Protein AF-A0A0F9GE95-F1 (afdb_monomer)

Secondary structure (DSSP, 8-state):
--HHHHHHHHHHHTT--S-----SSSS--S--SSHHHHHHHHHHHS-HHHHHHHTTS-HHHHHHHHIIIIIHHHHHHTTTT-TTSHHHHHHHTTT---HHHHHHHHHHHHHHHHTT----HHHHHHHHHHHHHHH--

Radius of gyration: 16.1 Å; Cα contacts (8 Å, |Δi|>4): 113; chains: 1; bounding box: 36×37×52 Å

Sequence (137 aa):
MNWLKRLYYRYMAGAVKNHCPLWHHGRQLRPPRNLNEAISSIEVMVKPAGKARILQWSEAEFIAKTHHNLGRLIRSQWGLWDENSPLHKWFMLSRIWHADDMSGIILTSYYRHIHDQPLMLKDQFDGYIEYWAKNAL

Nearest PDB structures (foldseek):
  3wfp-assembly11_E  TM=3.096E-01  e=7.830E+00  Aquifex aeolicus VF5
  3wfp-assembly10_C  TM=3.124E-01  e=7.830E+00  Aquifex aeolicus VF5
  3wfo-assembly3_C  TM=3.226E-01  e=8.718E+00  Aquifex aeolicus VF5
  3wfo-assembly2_B  TM=2.931E-01  e=8.262E+00  Aquifex aeolicus VF5

InterPro domains:
  IPR046744 Domain of unknown function DUF6794 [PF20594] (32-113)

pLDDT: mean 83.78, std 22.27, range [33.69, 98.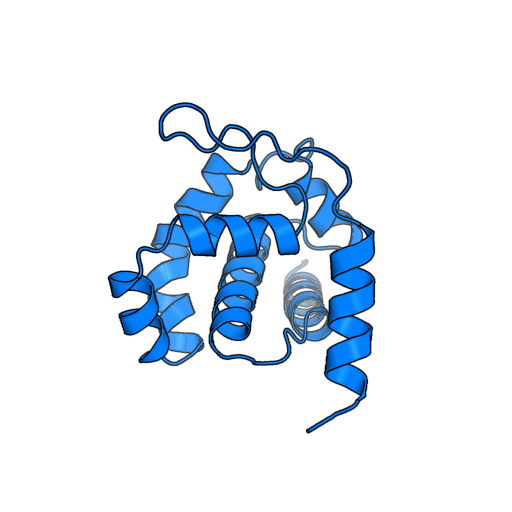56]

Mean predicted aligned error: 9.23 Å

Solvent-accessible surface area (backbone atoms only — not comparable to full-atom values): 8041 Å² total; per-residue (Å²): 136,65,72,66,60,59,53,56,53,50,61,62,63,71,68,75,82,63,88,79,92,72,80,73,88,94,51,85,87,66,60,44,53,38,69,68,49,40,37,56,50,47,59,68,70,44,48,70,73,55,47,61,54,54,75,75,46,53,73,67,54,47,47,72,70,29,44,83,48,58,24,48,50,49,24,65,70,36,30,30,82,34,79,85,28,55,28,26,46,49,36,44,79,66,69,46,80,54,34,68,58,53,26,47,52,48,50,52,40,37,54,25,54,80,68,76,42,80,65,58,60,67,62,58,44,49,54,52,46,53,52,48,62,74,67,62,124

Structure (mmCIF, N/CA/C/O backbone):
data_AF-A0A0F9G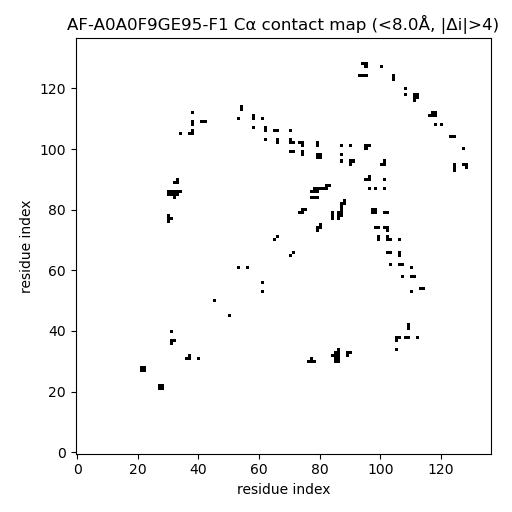E95-F1
#
_entry.id   AF-A0A0F9GE95-F1
#
loop_
_atom_site.group_PDB
_atom_site.id
_atom_site.type_symbol
_atom_site.label_atom_id
_atom_site.label_alt_id
_atom_site.label_comp_id
_atom_site.label_asym_id
_atom_site.label_entity_id
_atom_site.label_seq_id
_atom_site.pdbx_PDB_ins_code
_atom_site.Cartn_x
_atom_site.Cartn_y
_atom_site.Cartn_z
_atom_site.occupancy
_atom_site.B_iso_or_equiv
_atom_site.auth_seq_id
_atom_site.auth_comp_id
_atom_site.auth_asym_id
_atom_site.auth_atom_id
_atom_site.pdbx_PDB_model_num
ATOM 1 N N . MET A 1 1 ? -1.489 -15.621 27.004 1.00 41.56 1 MET A N 1
ATOM 2 C CA . MET A 1 1 ? -0.765 -14.467 26.420 1.00 41.56 1 MET A CA 1
ATOM 3 C C . MET A 1 1 ? 0.503 -14.999 25.760 1.00 41.56 1 MET A C 1
ATOM 5 O O . MET A 1 1 ? 1.363 -15.525 26.449 1.00 41.56 1 MET A O 1
ATOM 9 N N . ASN A 1 2 ? 0.516 -15.046 24.426 1.00 50.94 2 ASN A N 1
ATOM 10 C CA . ASN A 1 2 ? 1.292 -16.021 23.651 1.00 50.94 2 ASN A CA 1
ATOM 11 C C . ASN A 1 2 ? 2.788 -15.657 23.562 1.00 50.94 2 ASN A C 1
ATOM 13 O O . ASN A 1 2 ? 3.131 -14.569 23.095 1.00 50.94 2 ASN A O 1
ATOM 17 N N . TRP A 1 3 ? 3.669 -16.574 23.971 1.00 34.94 3 TRP A N 1
ATOM 18 C CA . TRP A 1 3 ? 5.133 -16.415 23.973 1.00 34.94 3 TRP A CA 1
ATOM 19 C C . TRP A 1 3 ? 5.714 -16.064 22.590 1.00 34.94 3 TRP A C 1
ATOM 21 O O . TRP A 1 3 ? 6.734 -15.382 22.494 1.00 34.94 3 TRP A O 1
ATOM 31 N N . LEU A 1 4 ? 5.000 -16.418 21.519 1.00 43.66 4 LEU A N 1
ATOM 32 C CA . LEU A 1 4 ? 5.352 -16.103 20.134 1.00 43.66 4 LEU A CA 1
ATOM 33 C C . LEU A 1 4 ? 5.273 -14.601 19.799 1.00 43.66 4 LEU A C 1
ATOM 35 O O . LEU A 1 4 ? 6.079 -14.118 19.005 1.00 43.66 4 LEU A O 1
ATOM 39 N N . LYS A 1 5 ? 4.397 -13.819 20.456 1.00 43.19 5 LYS A N 1
ATOM 40 C CA . LYS A 1 5 ? 4.356 -12.357 20.247 1.00 43.19 5 LYS A CA 1
ATOM 41 C C . LYS A 1 5 ? 5.638 -11.685 20.756 1.00 43.19 5 LYS A C 1
ATOM 43 O O . LYS A 1 5 ? 6.138 -10.768 20.117 1.00 43.19 5 LYS A O 1
ATOM 48 N N . ARG A 1 6 ? 6.229 -12.167 21.858 1.00 44.31 6 ARG A N 1
ATOM 49 C CA . ARG A 1 6 ? 7.471 -11.586 22.408 1.00 44.31 6 ARG A CA 1
ATOM 50 C C . ARG A 1 6 ? 8.690 -11.833 21.522 1.00 44.31 6 ARG A C 1
ATOM 52 O O . ARG A 1 6 ? 9.538 -10.953 21.436 1.00 44.31 6 ARG A O 1
ATOM 59 N N . LEU A 1 7 ? 8.772 -12.980 20.848 1.00 41.81 7 LEU A N 1
ATOM 60 C CA . LEU A 1 7 ? 9.874 -13.287 19.927 1.00 41.81 7 LEU A CA 1
ATOM 61 C C . LEU A 1 7 ? 9.795 -12.468 18.631 1.00 41.81 7 LEU A C 1
ATOM 63 O O . LEU A 1 7 ? 10.816 -11.933 18.203 1.00 41.81 7 LEU A O 1
ATOM 67 N N . TYR A 1 8 ? 8.593 -12.262 18.081 1.00 46.12 8 TYR A N 1
ATOM 68 C CA . TYR A 1 8 ? 8.388 -11.387 16.919 1.00 46.12 8 TYR A CA 1
ATOM 69 C C . TYR A 1 8 ? 8.799 -9.931 17.205 1.00 46.12 8 TYR A C 1
ATOM 71 O O . TYR A 1 8 ? 9.579 -9.342 16.456 1.00 46.12 8 TYR A O 1
ATOM 79 N N . TYR A 1 9 ? 8.378 -9.371 18.347 1.00 40.12 9 TYR A N 1
ATOM 80 C CA . TYR A 1 9 ? 8.799 -8.022 18.749 1.00 40.12 9 TYR A CA 1
ATOM 81 C C . TYR A 1 9 ? 10.307 -7.920 19.019 1.00 40.12 9 TYR A C 1
ATOM 83 O O . TYR A 1 9 ? 10.894 -6.872 18.768 1.00 40.12 9 TYR A O 1
ATOM 91 N N . ARG A 1 10 ? 10.964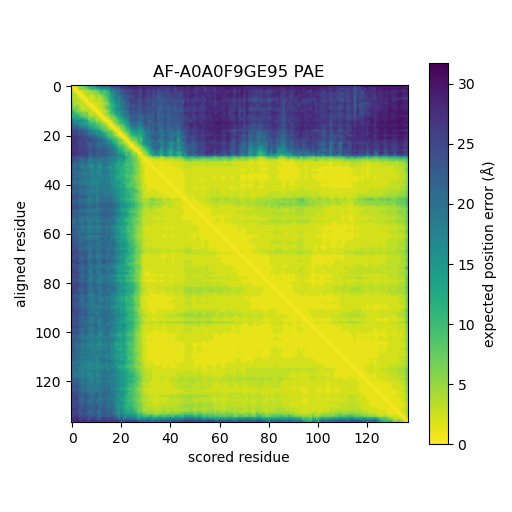 -8.993 19.478 1.00 39.59 10 ARG A N 1
ATOM 92 C CA . ARG A 1 10 ? 12.414 -8.999 19.739 1.00 39.59 10 ARG A CA 1
ATOM 93 C C . ARG A 1 10 ? 13.245 -9.072 18.453 1.00 39.59 10 ARG A C 1
ATOM 95 O O . ARG A 1 10 ? 14.312 -8.469 18.407 1.00 39.59 10 ARG A O 1
ATOM 102 N N . TYR A 1 11 ? 12.738 -9.732 17.409 1.00 37.69 11 TYR A N 1
ATOM 103 C CA . TYR A 1 11 ? 13.357 -9.732 16.078 1.00 37.69 11 TYR A CA 1
ATOM 104 C C . TYR A 1 11 ? 13.226 -8.356 15.399 1.00 37.69 11 TYR A C 1
ATOM 106 O O . TYR A 1 11 ? 14.193 -7.843 14.844 1.00 37.69 11 TYR A O 1
ATOM 114 N N . MET A 1 12 ? 12.071 -7.695 15.549 1.00 43.81 12 MET A N 1
ATOM 115 C CA . MET A 1 12 ? 11.851 -6.331 15.041 1.00 43.81 12 MET A CA 1
ATOM 116 C C . MET A 1 12 ? 12.603 -5.254 15.846 1.00 43.81 12 MET A C 1
ATOM 118 O O . MET A 1 12 ? 13.060 -4.269 15.273 1.00 43.81 12 MET A O 1
ATOM 122 N N . ALA A 1 13 ? 12.790 -5.441 17.157 1.00 43.62 13 ALA A N 1
ATOM 123 C CA . ALA A 1 13 ? 13.527 -4.501 18.009 1.00 43.62 13 ALA A CA 1
ATOM 124 C C . ALA A 1 13 ? 15.059 -4.576 17.835 1.00 43.62 13 ALA A C 1
ATOM 126 O O . ALA A 1 13 ? 15.761 -3.632 18.193 1.00 43.62 13 ALA A O 1
ATOM 127 N N . GLY A 1 14 ? 15.589 -5.672 17.279 1.00 34.56 14 GLY A N 1
ATOM 128 C CA . GLY A 1 14 ? 17.028 -5.876 17.065 1.00 34.56 14 GLY A CA 1
ATOM 129 C C . GLY A 1 14 ? 17.606 -5.208 15.811 1.00 34.56 14 GLY A C 1
ATOM 130 O O . GLY A 1 14 ? 18.821 -5.070 15.711 1.00 34.56 14 GLY A O 1
ATOM 131 N N . ALA A 1 15 ? 16.763 -4.757 14.877 1.00 40.94 15 ALA A N 1
ATOM 132 C CA . ALA A 1 15 ? 17.192 -4.124 13.623 1.00 40.94 15 ALA A CA 1
ATOM 133 C C . ALA A 1 15 ? 17.121 -2.582 13.643 1.00 40.94 15 ALA A C 1
ATOM 135 O O . ALA A 1 15 ? 17.407 -1.927 12.640 1.00 40.94 15 ALA A O 1
ATOM 136 N N . VAL A 1 16 ? 16.778 -1.971 14.783 1.00 45.44 16 VAL A N 1
ATOM 137 C CA . VAL A 1 16 ? 16.663 -0.509 14.925 1.00 45.44 16 VAL A CA 1
ATOM 138 C C . VAL A 1 16 ? 18.003 0.091 15.359 1.00 45.44 16 VAL A C 1
ATOM 140 O O . VAL A 1 16 ? 18.140 0.666 16.433 1.00 45.44 16 VAL A O 1
ATOM 143 N N . LYS A 1 17 ? 19.032 -0.069 14.525 1.00 39.56 17 LYS A N 1
ATOM 144 C CA . LYS A 1 17 ? 20.285 0.698 14.640 1.00 39.56 17 LYS A CA 1
ATOM 145 C C . LYS A 1 17 ? 20.783 1.198 13.291 1.00 39.56 17 LYS A C 1
ATOM 147 O O . LYS A 1 17 ? 21.976 1.262 13.051 1.00 39.56 17 LYS A O 1
ATOM 152 N N . ASN A 1 18 ? 19.860 1.628 12.442 1.00 36.34 18 ASN A N 1
ATOM 153 C CA . ASN A 1 18 ? 20.163 2.631 11.434 1.00 36.34 18 ASN A CA 1
ATOM 154 C C . ASN A 1 18 ? 19.217 3.794 11.702 1.00 36.34 18 ASN A C 1
ATOM 156 O O . ASN A 1 18 ? 18.000 3.635 11.616 1.00 36.34 18 ASN A O 1
ATOM 160 N N . HIS A 1 19 ? 19.790 4.923 12.120 1.00 38.97 19 HIS A N 1
ATOM 161 C CA . HIS A 1 19 ? 19.094 6.194 12.281 1.00 38.97 19 HIS A CA 1
ATOM 162 C C . HIS A 1 19 ? 18.117 6.381 11.117 1.00 38.97 19 HIS A C 1
ATOM 164 O O . HIS A 1 19 ? 18.527 6.347 9.961 1.00 38.97 19 HIS A O 1
ATOM 170 N N . CYS A 1 20 ? 16.830 6.517 11.423 1.00 40.44 20 CYS A N 1
ATOM 171 C CA . CYS A 1 20 ? 15.790 6.797 10.447 1.00 40.44 20 CYS A CA 1
ATOM 172 C C . CYS A 1 20 ? 15.624 8.323 10.399 1.00 40.44 20 CYS A C 1
ATOM 174 O O . CYS A 1 20 ? 14.948 8.873 11.272 1.00 40.44 20 CYS A O 1
ATOM 176 N N . PRO A 1 21 ? 16.258 9.052 9.460 1.00 40.16 21 PRO A N 1
ATOM 177 C CA . PRO A 1 21 ? 16.152 10.497 9.413 1.00 40.16 21 PRO A CA 1
ATOM 178 C C . PRO A 1 21 ? 14.927 10.797 8.557 1.00 40.16 21 PRO A C 1
ATOM 180 O O . PRO A 1 21 ? 15.038 11.035 7.358 1.00 40.16 21 PRO A O 1
ATOM 183 N N . LEU A 1 22 ? 13.735 10.655 9.134 1.00 40.84 22 LEU A N 1
ATOM 184 C CA . LEU A 1 22 ? 12.494 10.819 8.379 1.00 40.84 22 LEU A CA 1
ATOM 185 C C . LEU A 1 22 ? 11.699 12.071 8.730 1.00 40.84 22 LEU A C 1
ATOM 187 O O . LEU A 1 22 ? 10.567 12.133 8.292 1.00 40.84 22 LEU A O 1
ATOM 191 N N . TRP A 1 23 ? 12.228 13.088 9.426 1.00 39.53 23 TRP A N 1
ATOM 192 C CA . TRP A 1 23 ? 11.431 14.300 9.692 1.00 39.53 23 TRP A CA 1
ATOM 193 C C . TRP A 1 23 ? 12.258 15.588 9.817 1.00 39.53 23 TRP A C 1
ATOM 195 O O . TRP A 1 23 ? 12.805 15.879 10.876 1.00 39.53 23 TRP A O 1
ATOM 205 N N . HIS A 1 24 ? 12.263 16.411 8.763 1.00 33.69 24 HIS A N 1
ATOM 206 C CA . HIS A 1 24 ? 12.467 17.864 8.840 1.00 33.69 24 HIS A CA 1
ATOM 207 C C . HIS A 1 24 ? 11.318 18.548 8.072 1.00 33.69 24 HIS A C 1
ATOM 209 O O . HIS A 1 24 ? 11.177 18.371 6.866 1.00 33.69 24 HIS A O 1
ATOM 215 N N . HIS A 1 25 ? 10.467 19.296 8.783 1.00 36.34 25 HIS A N 1
ATOM 216 C CA . HIS A 1 25 ? 9.467 20.229 8.230 1.00 36.34 25 HIS A CA 1
ATOM 217 C C . HIS A 1 25 ? 8.391 19.670 7.267 1.00 36.34 25 HIS A C 1
ATOM 219 O O . HIS A 1 25 ? 8.157 20.221 6.193 1.00 36.34 25 HIS A O 1
ATOM 225 N N . GLY A 1 26 ? 7.657 18.625 7.670 1.00 43.94 26 GLY A N 1
ATOM 226 C CA . GLY A 1 26 ? 6.319 18.361 7.109 1.00 43.94 26 GLY A CA 1
ATOM 227 C C . GLY A 1 26 ? 6.244 17.854 5.659 1.00 43.94 26 GLY A C 1
ATOM 228 O O . GLY A 1 26 ? 5.190 17.976 5.039 1.00 43.94 26 GLY A O 1
ATOM 229 N N . ARG A 1 27 ? 7.312 17.258 5.113 1.00 44.03 27 ARG A N 1
ATOM 230 C CA . ARG A 1 27 ? 7.288 16.526 3.831 1.00 44.03 27 ARG A CA 1
ATOM 231 C C . ARG A 1 27 ? 7.888 15.128 3.985 1.00 44.03 27 ARG A C 1
ATOM 233 O O . ARG A 1 27 ? 8.933 14.973 4.610 1.00 44.03 27 ARG A O 1
ATOM 240 N N . GLN A 1 28 ? 7.245 14.118 3.391 1.00 54.41 28 GLN A N 1
ATOM 241 C CA . GLN A 1 28 ? 7.825 12.781 3.240 1.00 54.41 28 GLN A CA 1
ATOM 242 C C . GLN A 1 28 ? 9.047 12.903 2.310 1.00 54.41 28 GLN A C 1
ATOM 244 O O . GLN A 1 28 ? 8.897 13.211 1.132 1.00 54.41 28 GLN A O 1
ATOM 249 N N . LEU A 1 29 ? 10.259 12.739 2.850 1.00 60.28 29 LEU A N 1
ATOM 250 C CA . LEU A 1 29 ? 11.512 13.035 2.133 1.00 60.28 29 LEU A CA 1
ATOM 251 C C . LEU A 1 29 ? 11.882 12.006 1.055 1.00 60.28 29 LEU A C 1
ATOM 253 O O . LEU A 1 29 ? 12.694 12.309 0.187 1.00 60.28 29 LEU A O 1
ATOM 257 N N . ARG A 1 30 ? 11.311 10.796 1.087 1.00 81.56 30 ARG A N 1
ATOM 258 C CA . ARG A 1 30 ? 11.544 9.787 0.047 1.00 81.56 30 ARG A CA 1
ATOM 259 C C . ARG A 1 30 ? 10.377 8.810 -0.089 1.00 81.56 30 ARG A C 1
ATOM 261 O O . ARG A 1 30 ? 9.771 8.471 0.932 1.00 81.56 30 ARG A O 1
ATOM 268 N N . PRO A 1 31 ? 10.108 8.305 -1.306 1.00 90.56 31 PRO A N 1
ATOM 269 C CA . PRO A 1 31 ? 9.217 7.174 -1.506 1.00 90.56 31 PRO A CA 1
ATOM 270 C C . PRO A 1 31 ? 9.600 5.957 -0.639 1.00 90.56 31 PRO A C 1
ATOM 272 O O . PRO A 1 31 ? 10.793 5.733 -0.370 1.00 90.56 31 PRO A O 1
ATOM 275 N N . PRO A 1 32 ? 8.611 5.159 -0.199 1.00 96.00 32 PRO A N 1
ATOM 276 C CA . PRO A 1 32 ? 8.855 3.865 0.433 1.00 96.00 32 PRO A CA 1
ATOM 277 C C . PRO A 1 32 ? 9.631 2.926 -0.498 1.00 96.00 32 PRO A C 1
ATOM 279 O O . PRO A 1 32 ? 9.605 3.081 -1.714 1.00 96.00 32 PRO A O 1
ATOM 282 N N . ARG A 1 33 ? 10.344 1.948 0.071 1.00 96.88 33 ARG A N 1
ATOM 283 C CA . ARG A 1 33 ? 11.148 0.975 -0.703 1.00 96.88 33 ARG A CA 1
ATOM 284 C C . ARG A 1 33 ? 10.558 -0.429 -0.773 1.00 96.88 33 ARG A C 1
ATOM 286 O O . ARG A 1 33 ? 11.037 -1.252 -1.538 1.00 96.88 33 ARG A O 1
ATOM 293 N N . ASN A 1 34 ? 9.581 -0.722 0.074 1.00 97.62 34 ASN A N 1
ATOM 294 C CA . ASN A 1 34 ? 8.925 -2.020 0.187 1.00 97.62 34 ASN A CA 1
ATOM 295 C C . ASN A 1 34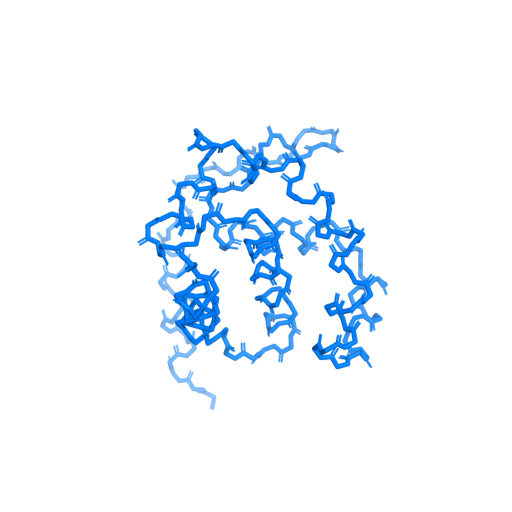 ? 7.543 -1.841 0.834 1.00 97.62 34 ASN A C 1
ATOM 297 O O . ASN A 1 34 ? 7.208 -0.746 1.296 1.00 97.62 34 ASN A O 1
ATOM 301 N N . LEU A 1 35 ? 6.762 -2.921 0.899 1.00 97.75 35 LEU A N 1
ATOM 302 C CA . LEU A 1 35 ? 5.406 -2.892 1.448 1.00 97.75 35 LEU A CA 1
ATOM 303 C C . LEU A 1 35 ? 5.340 -2.417 2.906 1.00 97.75 35 LEU A C 1
ATOM 305 O O . LEU A 1 35 ? 4.443 -1.653 3.247 1.00 97.75 35 LEU A O 1
ATOM 309 N N . ASN A 1 36 ? 6.291 -2.805 3.758 1.00 96.81 36 ASN A N 1
ATOM 310 C CA . ASN A 1 36 ? 6.288 -2.383 5.162 1.00 96.81 36 ASN A CA 1
ATOM 311 C C . ASN A 1 36 ? 6.499 -0.867 5.289 1.00 96.81 36 ASN A C 1
ATOM 313 O O . ASN A 1 36 ? 5.748 -0.204 6.000 1.00 96.81 36 ASN A O 1
ATOM 317 N N . GLU A 1 37 ? 7.466 -0.302 4.553 1.00 96.94 37 GLU A N 1
ATOM 318 C CA . GLU A 1 37 ? 7.658 1.155 4.496 1.00 96.94 37 GLU A CA 1
ATOM 319 C C . GLU A 1 37 ? 6.420 1.860 3.921 1.00 96.94 37 GLU A C 1
ATOM 321 O O . GLU A 1 37 ? 6.060 2.941 4.390 1.00 96.94 37 GLU A O 1
ATOM 326 N N . ALA A 1 38 ? 5.745 1.256 2.937 1.00 97.25 38 ALA A N 1
ATOM 327 C CA . ALA A 1 38 ? 4.524 1.801 2.353 1.00 97.25 38 ALA A CA 1
ATOM 328 C C . ALA A 1 38 ? 3.370 1.836 3.370 1.00 97.25 38 ALA A C 1
ATOM 330 O O . ALA A 1 38 ? 2.764 2.889 3.554 1.00 97.25 38 ALA A O 1
ATOM 331 N N . ILE A 1 39 ? 3.121 0.740 4.098 1.00 96.69 39 ILE A N 1
ATOM 332 C CA . ILE A 1 39 ? 2.109 0.666 5.167 1.00 96.69 39 ILE A CA 1
ATOM 333 C C . ILE A 1 39 ? 2.395 1.709 6.250 1.00 96.69 39 ILE A C 1
ATOM 335 O O . ILE A 1 39 ? 1.501 2.472 6.613 1.00 96.69 39 ILE A O 1
ATOM 339 N N . SER A 1 40 ? 3.642 1.799 6.728 1.00 94.25 40 SER A N 1
ATOM 340 C CA . SER A 1 40 ? 4.032 2.815 7.715 1.00 94.25 40 SER A CA 1
ATOM 341 C C . SER A 1 40 ? 3.847 4.240 7.192 1.00 94.25 40 SER A C 1
ATOM 343 O O . SER A 1 40 ? 3.459 5.126 7.948 1.00 94.25 40 SER A O 1
ATOM 345 N N . SER A 1 41 ? 4.088 4.470 5.900 1.00 93.69 41 SER A N 1
ATOM 346 C CA . SER A 1 41 ? 3.868 5.780 5.282 1.00 93.69 41 SER A CA 1
ATOM 347 C C . SER A 1 41 ? 2.382 6.146 5.257 1.00 93.69 41 SER A C 1
ATOM 349 O O . SER A 1 41 ? 2.037 7.269 5.623 1.00 93.69 41 SER A O 1
ATOM 351 N N . ILE A 1 42 ? 1.495 5.202 4.909 1.00 94.56 42 ILE A N 1
ATOM 352 C CA . ILE A 1 42 ? 0.040 5.429 4.962 1.00 94.56 42 ILE A CA 1
ATOM 353 C C . ILE A 1 42 ? -0.415 5.695 6.394 1.00 94.56 42 ILE A C 1
ATOM 355 O O . ILE A 1 42 ? -1.178 6.631 6.606 1.00 94.56 42 ILE A O 1
ATOM 359 N N . GLU A 1 43 ? 0.072 4.935 7.376 1.00 91.69 43 GLU A N 1
ATOM 360 C CA . GLU A 1 43 ? -0.289 5.129 8.786 1.00 91.69 43 GLU A CA 1
ATOM 361 C C . GLU A 1 43 ? 0.011 6.555 9.271 1.00 91.69 43 GLU A C 1
ATOM 363 O O . GLU A 1 43 ? -0.765 7.127 10.030 1.00 91.69 43 GLU A O 1
ATOM 368 N N . VAL A 1 44 ? 1.095 7.169 8.788 1.00 89.44 44 VAL A N 1
ATOM 369 C CA . VAL A 1 44 ? 1.411 8.568 9.106 1.00 89.44 44 VAL A CA 1
ATOM 370 C C . VAL A 1 44 ? 0.545 9.558 8.317 1.00 89.44 44 VAL A C 1
ATOM 372 O O . VAL A 1 44 ? 0.154 10.600 8.845 1.00 89.44 44 VAL A O 1
ATOM 375 N N . MET A 1 45 ? 0.231 9.259 7.054 1.00 89.69 45 MET A N 1
ATOM 376 C CA . MET A 1 45 ? -0.632 10.105 6.217 1.00 89.69 45 MET A CA 1
ATOM 377 C C . MET A 1 45 ? -2.086 10.123 6.714 1.00 89.69 45 MET A C 1
ATOM 379 O O . MET A 1 45 ? -2.773 11.145 6.626 1.00 89.69 45 MET A O 1
ATOM 383 N N . VAL A 1 46 ? -2.570 8.992 7.228 1.00 90.06 46 VAL A N 1
ATOM 384 C CA . VAL A 1 46 ? -3.931 8.820 7.728 1.00 90.06 46 VAL A CA 1
ATOM 385 C C . VAL A 1 46 ? -4.006 9.334 9.164 1.00 90.06 46 VAL A C 1
ATOM 387 O O . VAL A 1 46 ? -3.619 8.673 10.120 1.00 90.06 46 VAL A O 1
ATOM 390 N N . LYS A 1 47 ? -4.567 10.536 9.334 1.00 87.31 47 LYS A N 1
ATOM 391 C CA . LYS A 1 47 ? -4.829 11.115 10.663 1.00 87.31 47 LYS A CA 1
ATOM 392 C C . LYS A 1 47 ? -5.683 10.166 11.530 1.00 87.31 47 LYS A C 1
ATOM 394 O O . LYS A 1 47 ? -6.534 9.465 10.976 1.00 87.31 47 LYS A O 1
ATOM 399 N N . PRO A 1 48 ? -5.596 10.232 12.875 1.00 89.31 48 PRO A N 1
ATOM 400 C CA . PRO A 1 48 ? -6.358 9.353 13.772 1.00 89.31 48 PRO A CA 1
ATOM 401 C C . PRO A 1 48 ? -7.870 9.305 13.493 1.00 89.31 48 PRO A C 1
ATOM 403 O O . PRO A 1 48 ? -8.461 8.229 13.466 1.00 89.31 48 PRO A O 1
ATOM 406 N N . ALA A 1 49 ? -8.495 10.450 13.194 1.00 89.06 49 ALA A N 1
ATOM 407 C CA . ALA A 1 49 ? -9.914 10.510 12.825 1.00 89.06 49 ALA A CA 1
ATOM 408 C C . ALA A 1 49 ? -10.226 9.792 11.496 1.00 89.06 49 ALA A C 1
ATOM 410 O O . ALA A 1 49 ? -11.294 9.208 11.331 1.00 89.06 49 ALA A O 1
ATOM 411 N N . GLY A 1 50 ? -9.290 9.816 10.542 1.00 91.50 50 GLY A N 1
ATOM 412 C CA . GLY A 1 50 ? -9.387 9.049 9.301 1.00 91.50 50 GLY A CA 1
ATOM 413 C C . GLY A 1 50 ? -9.291 7.550 9.566 1.00 91.50 50 GLY A C 1
ATOM 414 O O . GLY A 1 50 ? -10.139 6.799 9.094 1.00 91.50 50 GLY A O 1
ATOM 415 N N . LYS A 1 51 ? -8.325 7.128 10.391 1.00 94.38 51 LYS A N 1
ATOM 416 C CA . LYS A 1 51 ? -8.163 5.726 10.794 1.00 94.38 51 LYS A CA 1
ATOM 417 C C . LYS A 1 51 ? -9.417 5.187 11.486 1.00 94.38 51 LYS A C 1
ATOM 419 O O . LYS A 1 51 ? -9.900 4.124 11.114 1.00 94.38 51 LYS A O 1
ATOM 424 N N . ALA A 1 52 ? -10.000 5.952 12.411 1.00 95.06 52 ALA A N 1
ATOM 425 C CA . ALA A 1 52 ? -11.237 5.581 13.101 1.00 95.06 52 ALA A CA 1
ATOM 426 C C . ALA A 1 52 ? -12.415 5.338 12.141 1.00 95.06 52 ALA A C 1
ATOM 428 O O . ALA A 1 52 ? -13.213 4.436 12.369 1.00 95.06 52 ALA A O 1
ATOM 429 N N . ARG A 1 53 ? -12.506 6.103 11.044 1.00 94.44 53 ARG A N 1
ATOM 430 C CA . ARG A 1 53 ? -13.517 5.879 9.998 1.00 94.44 53 ARG A CA 1
ATOM 431 C C . ARG A 1 53 ? -13.238 4.625 9.177 1.00 94.44 53 ARG A C 1
ATOM 433 O O . ARG A 1 53 ? -14.174 3.908 8.853 1.00 94.44 53 ARG A O 1
ATOM 440 N N . ILE A 1 54 ? -11.975 4.360 8.842 1.00 96.38 54 ILE A N 1
ATOM 441 C CA . ILE A 1 54 ? -11.596 3.171 8.063 1.00 96.38 54 ILE A CA 1
ATOM 442 C C . ILE A 1 54 ? -11.919 1.889 8.835 1.00 96.38 54 ILE A C 1
ATOM 444 O O . ILE A 1 54 ? -12.387 0.932 8.231 1.00 96.38 54 ILE A O 1
ATOM 448 N N . LEU A 1 55 ? -11.742 1.896 10.160 1.00 97.00 55 LEU A N 1
ATOM 449 C CA . LEU A 1 55 ? -12.088 0.768 11.035 1.00 97.00 55 LEU A CA 1
ATOM 450 C C . LEU A 1 55 ? -13.588 0.412 11.044 1.00 97.00 55 LEU A C 1
ATOM 452 O O . LEU A 1 55 ? -13.965 -0.630 11.569 1.00 97.00 55 LEU A O 1
ATOM 456 N N . GLN A 1 56 ? -14.452 1.272 10.499 1.00 97.50 56 GLN A N 1
ATOM 457 C CA . GLN A 1 56 ? -15.891 1.017 10.373 1.00 97.50 56 GLN A CA 1
ATOM 458 C C . GLN A 1 56 ? -16.282 0.462 8.998 1.00 97.50 56 GLN A C 1
ATOM 460 O O . GLN A 1 56 ? -17.445 0.129 8.790 1.00 97.50 56 GLN A O 1
ATOM 465 N N . TRP A 1 57 ? -15.351 0.404 8.045 1.00 98.00 57 TRP A N 1
ATOM 466 C CA . TRP A 1 57 ? -15.608 -0.087 6.694 1.00 98.00 57 TRP A CA 1
ATOM 467 C C . TRP A 1 57 ? -15.195 -1.546 6.561 1.00 98.00 57 TRP A C 1
ATOM 469 O O . TRP A 1 57 ? -14.204 -1.982 7.147 1.00 98.00 57 TRP A O 1
ATOM 479 N N . SER A 1 58 ? -15.905 -2.286 5.717 1.00 98.44 58 SER A N 1
ATOM 480 C CA . SER A 1 58 ? -15.397 -3.548 5.179 1.00 98.44 58 SER A CA 1
ATOM 481 C C . SER A 1 58 ? -14.185 -3.315 4.262 1.00 98.44 58 SER A C 1
ATOM 483 O O . SER A 1 58 ? -13.983 -2.214 3.739 1.00 98.44 58 SER A O 1
ATOM 485 N N . GLU A 1 59 ? -13.387 -4.361 4.022 1.00 98.19 59 GLU A N 1
ATOM 486 C CA . GLU A 1 59 ? -12.234 -4.297 3.109 1.00 98.19 59 GLU A CA 1
ATOM 487 C C . GLU A 1 59 ? -12.667 -3.824 1.714 1.00 98.19 59 GLU A C 1
ATOM 489 O O . GLU A 1 59 ? -12.079 -2.900 1.153 1.00 98.19 59 GLU A O 1
ATOM 494 N N . ALA A 1 60 ? -13.764 -4.384 1.192 1.00 97.94 60 ALA A N 1
ATOM 495 C CA . ALA A 1 60 ? -14.315 -4.023 -0.111 1.00 97.94 60 ALA A CA 1
ATOM 496 C C . ALA A 1 60 ? -14.732 -2.543 -0.181 1.00 97.94 60 ALA A C 1
ATOM 498 O O . ALA A 1 60 ? -14.404 -1.852 -1.147 1.00 97.94 60 ALA A O 1
ATOM 499 N N . GLU A 1 61 ? -15.404 -2.025 0.852 1.00 98.19 61 GLU A N 1
ATOM 500 C CA . GLU A 1 61 ? -15.770 -0.607 0.918 1.00 98.19 61 GLU A CA 1
ATOM 501 C C . GLU A 1 61 ? -14.546 0.301 0.995 1.00 98.19 61 GLU A C 1
ATOM 503 O O . GLU A 1 61 ? -14.510 1.341 0.331 1.00 98.19 61 GLU A O 1
ATOM 508 N N . PHE A 1 62 ? -13.542 -0.074 1.789 1.00 98.31 62 PHE A N 1
ATOM 509 C CA . PHE A 1 62 ? -12.305 0.687 1.889 1.00 98.31 62 PHE A CA 1
ATOM 510 C C . PHE A 1 62 ? -11.603 0.764 0.531 1.00 98.31 62 PHE A C 1
ATOM 512 O O . PHE A 1 62 ? -11.265 1.866 0.087 1.00 98.31 62 PHE A O 1
ATOM 519 N N . ILE A 1 63 ? -11.439 -0.364 -0.164 1.00 97.94 63 ILE A N 1
ATOM 520 C CA . ILE A 1 63 ? -10.807 -0.398 -1.486 1.00 97.94 63 ILE A CA 1
ATOM 521 C C . ILE A 1 63 ? -11.615 0.423 -2.495 1.00 97.94 63 ILE A C 1
ATOM 523 O O . ILE A 1 63 ? -11.050 1.318 -3.125 1.00 97.94 63 ILE A O 1
ATOM 527 N N . ALA A 1 64 ? -12.934 0.230 -2.579 1.00 97.50 64 ALA A N 1
ATOM 528 C CA . ALA A 1 64 ? -13.792 0.984 -3.496 1.00 97.50 64 ALA A CA 1
ATOM 529 C C . ALA A 1 64 ? -13.713 2.508 -3.273 1.00 97.50 64 ALA A C 1
ATOM 531 O O . ALA A 1 64 ? -13.668 3.284 -4.228 1.00 97.50 64 ALA A O 1
ATOM 532 N N . LYS A 1 65 ? -13.649 2.961 -2.013 1.00 97.06 65 LYS A N 1
ATOM 533 C CA . LYS A 1 65 ? -13.589 4.393 -1.667 1.00 97.06 65 LYS A CA 1
ATOM 534 C C . LYS A 1 65 ? -12.204 5.015 -1.870 1.00 97.06 65 LYS A C 1
ATOM 536 O O . LYS A 1 65 ? -12.102 6.235 -2.045 1.00 97.06 65 LYS A O 1
ATOM 541 N N . THR A 1 66 ? -11.135 4.221 -1.801 1.00 97.06 66 THR A N 1
ATOM 542 C CA . THR A 1 66 ? -9.760 4.744 -1.727 1.00 97.06 66 THR A CA 1
ATOM 543 C C . THR A 1 66 ? -8.902 4.458 -2.951 1.00 97.06 66 THR A C 1
ATOM 545 O O . THR A 1 66 ? -7.996 5.252 -3.213 1.00 97.06 66 THR A O 1
ATOM 548 N N . HIS A 1 67 ? -9.198 3.424 -3.744 1.00 94.62 67 HIS A N 1
ATOM 549 C CA . HIS A 1 67 ? -8.377 3.013 -4.888 1.00 94.62 67 HIS A CA 1
ATOM 550 C C . HIS A 1 67 ? -8.152 4.156 -5.892 1.00 94.62 67 HIS A C 1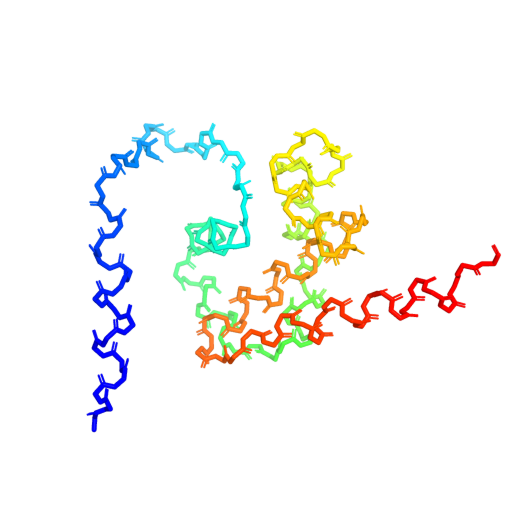
ATOM 552 O O . HIS A 1 67 ? -7.020 4.474 -6.249 1.00 94.62 67 HIS A O 1
ATOM 558 N N . HIS A 1 68 ? -9.209 4.880 -6.268 1.00 93.19 68 HIS A N 1
ATOM 559 C CA . HIS A 1 68 ? -9.082 6.028 -7.171 1.00 93.19 68 HIS A CA 1
ATOM 560 C C . HIS A 1 68 ? -8.721 7.342 -6.468 1.00 93.19 68 HIS A C 1
ATOM 562 O O . HIS A 1 68 ? -8.573 8.357 -7.130 1.00 93.19 68 HIS A O 1
ATOM 568 N N . ASN A 1 69 ? -8.558 7.386 -5.152 1.00 94.38 69 ASN A N 1
ATOM 569 C CA . ASN A 1 69 ? -8.168 8.618 -4.462 1.00 94.38 69 ASN A CA 1
ATOM 570 C C . ASN A 1 69 ? -6.758 8.457 -3.910 1.00 94.38 69 ASN A C 1
ATOM 572 O O . ASN A 1 69 ? -5.783 8.843 -4.555 1.00 94.38 69 ASN A O 1
ATOM 576 N N . LEU A 1 70 ? -6.648 7.796 -2.760 1.00 95.94 70 LEU A N 1
ATOM 577 C CA . LEU A 1 70 ? -5.368 7.490 -2.143 1.00 95.94 70 LEU A CA 1
ATOM 578 C C . LEU A 1 70 ? -4.509 6.600 -3.050 1.00 95.94 70 LEU A C 1
ATOM 580 O O . LEU A 1 70 ? -3.324 6.874 -3.185 1.00 95.94 70 LEU A O 1
ATOM 584 N N . GLY A 1 71 ? -5.100 5.611 -3.730 1.00 97.44 71 GLY A N 1
ATOM 585 C CA . GLY A 1 71 ? -4.376 4.737 -4.661 1.00 97.44 71 GLY A CA 1
ATOM 586 C C . GLY A 1 71 ? -3.740 5.502 -5.828 1.00 97.44 71 GLY A C 1
ATOM 587 O O . GLY A 1 71 ? -2.562 5.301 -6.121 1.00 97.44 71 GLY A O 1
ATOM 588 N N . ARG A 1 72 ? -4.464 6.464 -6.426 1.00 96.56 72 ARG A N 1
ATOM 589 C CA . ARG A 1 72 ? -3.914 7.384 -7.446 1.00 96.56 72 ARG A CA 1
ATOM 590 C C . ARG A 1 72 ? -2.776 8.246 -6.907 1.00 96.56 72 ARG A C 1
ATOM 592 O O . ARG A 1 72 ? -1.761 8.413 -7.582 1.00 96.56 72 ARG A O 1
ATOM 599 N N . LEU A 1 73 ? -2.935 8.774 -5.696 1.00 94.94 73 LEU A N 1
ATOM 600 C CA . LEU A 1 73 ? -1.908 9.590 -5.059 1.00 94.94 73 LEU A CA 1
ATOM 601 C C . LEU A 1 73 ? -0.628 8.782 -4.826 1.00 94.94 73 LEU A C 1
ATOM 603 O O . LEU A 1 73 ? 0.441 9.217 -5.249 1.00 94.94 73 LEU A O 1
ATOM 607 N N . ILE A 1 74 ? -0.724 7.599 -4.210 1.00 95.44 74 ILE A N 1
ATOM 608 C CA . ILE A 1 74 ? 0.462 6.795 -3.884 1.00 95.44 74 ILE A CA 1
ATOM 609 C C . ILE A 1 74 ? 1.174 6.298 -5.142 1.00 95.44 74 ILE A C 1
ATOM 611 O O . ILE A 1 74 ? 2.397 6.367 -5.199 1.00 95.44 74 ILE A O 1
ATOM 615 N N . ARG A 1 75 ? 0.450 5.879 -6.191 1.00 95.06 75 ARG A N 1
ATOM 616 C CA . ARG A 1 75 ? 1.111 5.408 -7.420 1.00 95.06 75 ARG A CA 1
ATOM 617 C C . ARG A 1 75 ? 1.855 6.507 -8.164 1.00 95.06 75 ARG A C 1
ATOM 619 O O . ARG A 1 75 ? 2.929 6.250 -8.700 1.00 95.06 75 ARG A O 1
ATOM 626 N N . SER A 1 76 ? 1.329 7.731 -8.132 1.00 92.75 76 SER A N 1
ATOM 627 C CA . SER A 1 76 ? 2.004 8.897 -8.702 1.00 92.75 76 SER A CA 1
ATOM 628 C C . SER A 1 76 ? 3.194 9.350 -7.855 1.00 92.75 76 SER A C 1
ATOM 630 O O . SER A 1 76 ? 4.271 9.575 -8.396 1.00 92.75 76 SER A O 1
ATOM 632 N N . GLN A 1 77 ? 3.026 9.477 -6.538 1.00 94.06 77 GLN A N 1
ATOM 633 C CA . GLN A 1 77 ? 4.056 10.068 -5.677 1.00 94.06 77 GLN A CA 1
ATOM 634 C C . GLN A 1 77 ? 5.180 9.099 -5.322 1.00 94.06 77 GLN A C 1
ATOM 636 O O . GLN A 1 77 ? 6.295 9.532 -5.039 1.00 94.06 77 GLN A O 1
ATOM 641 N N . TRP A 1 78 ? 4.906 7.795 -5.304 1.00 95.50 78 TRP A N 1
ATOM 642 C CA . TRP A 1 78 ? 5.890 6.789 -4.906 1.00 95.50 78 TRP A CA 1
ATOM 643 C C . TRP A 1 78 ? 6.562 6.096 -6.090 1.00 95.50 78 TRP A C 1
ATOM 645 O O . TRP A 1 78 ? 7.273 5.114 -5.891 1.00 95.50 78 TRP A O 1
ATOM 655 N N . GLY A 1 79 ? 6.357 6.613 -7.306 1.00 95.69 79 GLY A N 1
ATOM 656 C CA . 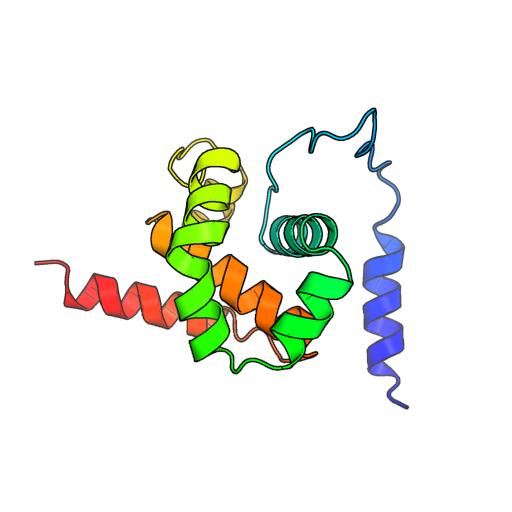GLY A 1 79 ? 7.023 6.121 -8.510 1.00 95.69 79 GLY A CA 1
ATOM 657 C C . GLY A 1 79 ? 6.604 4.705 -8.898 1.00 95.69 79 GLY A C 1
ATOM 658 O O . GLY A 1 79 ? 7.425 3.955 -9.407 1.00 95.69 79 GLY A O 1
ATOM 659 N N . LEU A 1 80 ? 5.348 4.306 -8.671 1.00 97.44 80 LEU A N 1
ATOM 660 C CA . LEU A 1 80 ? 4.904 2.949 -9.031 1.00 97.44 80 LEU A CA 1
ATOM 661 C C . LEU A 1 80 ? 4.836 2.730 -10.551 1.00 97.44 80 LEU A C 1
ATOM 663 O O . LEU A 1 80 ? 4.849 1.588 -10.994 1.00 97.44 80 LEU A O 1
ATOM 667 N N . TRP A 1 81 ? 4.814 3.811 -11.336 1.00 96.12 81 TRP A N 1
ATOM 668 C CA . TRP A 1 81 ? 4.974 3.787 -12.796 1.00 96.12 81 TRP A CA 1
ATOM 669 C C . TRP A 1 81 ? 6.436 3.830 -13.262 1.00 96.12 81 TRP A C 1
ATOM 671 O O . TRP A 1 81 ? 6.696 3.646 -14.445 1.00 96.12 81 TRP A O 1
ATOM 681 N N . ASP A 1 82 ? 7.380 4.110 -12.362 1.00 95.69 82 ASP A N 1
ATOM 682 C CA . ASP A 1 82 ? 8.805 4.188 -12.675 1.00 95.69 82 ASP A CA 1
ATOM 683 C C . ASP A 1 82 ? 9.480 2.867 -12.305 1.00 95.69 82 ASP A C 1
ATOM 685 O O . ASP A 1 82 ? 9.646 2.547 -11.124 1.00 95.69 82 ASP A O 1
ATOM 689 N N . GLU A 1 83 ? 9.905 2.122 -13.324 1.00 95.25 83 GLU A N 1
ATOM 690 C CA . GLU A 1 83 ? 10.607 0.844 -13.181 1.00 95.25 83 GLU A CA 1
ATOM 691 C C . GLU A 1 83 ? 11.911 0.945 -12.379 1.00 95.25 83 GLU A C 1
ATOM 693 O O . GLU A 1 83 ? 12.388 -0.039 -11.804 1.00 95.25 83 GLU A O 1
ATOM 698 N N . ASN A 1 84 ? 12.484 2.148 -12.286 1.00 94.94 84 ASN A N 1
ATOM 699 C CA . ASN A 1 84 ? 13.690 2.395 -11.517 1.00 94.94 84 ASN A CA 1
ATOM 700 C C . ASN A 1 84 ? 13.419 2.638 -10.036 1.00 94.94 84 ASN A C 1
ATOM 702 O O . ASN A 1 84 ? 14.363 2.526 -9.237 1.00 94.94 84 ASN A O 1
ATOM 706 N N . SER A 1 85 ? 12.166 2.904 -9.653 1.00 95.44 85 SER A N 1
ATOM 707 C CA . SER A 1 85 ? 11.819 3.199 -8.271 1.00 95.44 85 SER A CA 1
ATOM 708 C C . SER A 1 85 ? 12.007 1.966 -7.372 1.00 95.44 85 SER A C 1
ATOM 710 O O . SER A 1 85 ? 11.728 0.829 -7.773 1.00 95.44 85 SER A O 1
ATOM 712 N N . PRO A 1 86 ? 12.477 2.148 -6.123 1.00 96.19 86 PRO A N 1
ATOM 713 C CA . PRO A 1 86 ? 12.703 1.021 -5.224 1.00 96.19 86 PRO A CA 1
ATOM 714 C C . PRO A 1 86 ? 11.441 0.201 -4.930 1.00 96.19 86 PRO A C 1
ATOM 716 O O . PRO A 1 86 ? 11.512 -1.026 -4.887 1.00 96.19 86 PRO A O 1
ATOM 719 N N . LEU A 1 87 ? 10.291 0.859 -4.741 1.00 97.56 87 LEU A N 1
ATOM 720 C CA . LEU A 1 87 ? 9.040 0.159 -4.450 1.00 97.56 87 LEU A CA 1
ATOM 721 C C . LEU A 1 87 ? 8.526 -0.615 -5.661 1.00 97.56 87 LEU A C 1
ATOM 723 O O . LEU A 1 87 ? 8.074 -1.744 -5.492 1.00 97.56 87 LEU A O 1
ATOM 727 N N . HIS A 1 88 ? 8.638 -0.049 -6.865 1.00 97.88 88 HIS A N 1
ATOM 728 C CA . HIS A 1 88 ? 8.301 -0.775 -8.083 1.00 97.88 88 HIS A CA 1
ATOM 729 C C . HIS A 1 88 ? 9.161 -2.039 -8.205 1.00 97.88 88 HIS A C 1
ATOM 731 O O . HIS A 1 88 ? 8.625 -3.139 -8.308 1.00 97.88 88 HIS A O 1
ATOM 737 N N . LYS A 1 89 ? 10.490 -1.923 -8.064 1.00 97.81 89 LYS A N 1
ATOM 738 C CA . LYS A 1 89 ? 11.406 -3.080 -8.083 1.00 97.81 89 LYS A CA 1
ATOM 739 C C . LYS A 1 89 ? 11.038 -4.141 -7.048 1.00 97.81 89 LYS A C 1
ATOM 741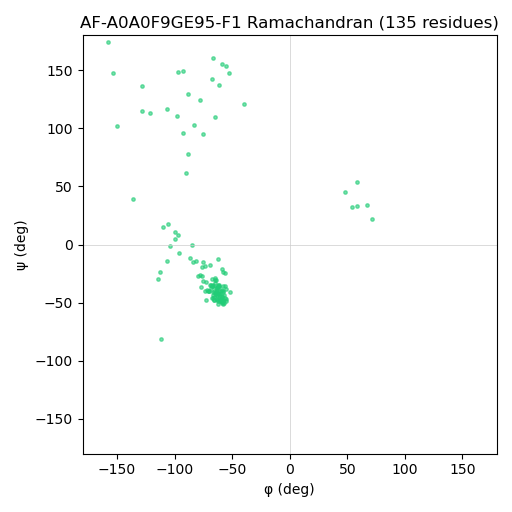 O O . LYS A 1 89 ? 11.119 -5.330 -7.339 1.00 97.81 89 LYS A O 1
ATOM 746 N N . TRP A 1 90 ? 10.604 -3.732 -5.857 1.00 98.12 90 TRP A N 1
ATOM 747 C CA . TRP A 1 90 ? 10.152 -4.666 -4.828 1.00 98.12 90 TRP A CA 1
ATOM 748 C C . TRP A 1 90 ? 8.921 -5.482 -5.268 1.00 98.12 90 TRP A C 1
ATOM 750 O O . TRP A 1 90 ? 8.891 -6.692 -5.052 1.00 98.12 90 TRP A O 1
ATOM 760 N N . PHE A 1 91 ? 7.942 -4.857 -5.930 1.00 98.12 91 PHE A N 1
ATOM 761 C CA . PHE A 1 91 ? 6.771 -5.552 -6.487 1.00 98.12 91 PHE A CA 1
ATOM 762 C C . PHE A 1 91 ? 7.121 -6.464 -7.667 1.00 98.12 91 PHE A C 1
ATOM 764 O O . PHE A 1 91 ? 6.608 -7.580 -7.764 1.00 98.12 91 PHE A O 1
ATOM 771 N N . MET A 1 92 ? 8.053 -6.030 -8.512 1.00 96.56 92 MET A N 1
ATOM 772 C CA . MET A 1 92 ? 8.517 -6.784 -9.679 1.00 96.56 92 MET A CA 1
ATOM 773 C C . MET A 1 92 ? 9.147 -8.125 -9.305 1.00 96.56 92 MET A C 1
ATOM 775 O O . MET A 1 92 ? 8.932 -9.121 -9.995 1.00 96.56 92 MET A O 1
ATOM 779 N N . LEU A 1 93 ? 9.852 -8.196 -8.167 1.00 95.88 93 LEU A N 1
ATOM 780 C CA . LEU A 1 93 ? 10.369 -9.463 -7.629 1.00 95.88 93 LEU A CA 1
ATOM 781 C C . LEU A 1 93 ? 9.258 -10.496 -7.375 1.00 95.88 93 LEU A C 1
ATOM 783 O O . LEU A 1 93 ? 9.524 -11.695 -7.377 1.00 95.88 93 LEU A O 1
ATOM 787 N N . SER A 1 94 ? 8.019 -10.034 -7.186 1.00 93.44 94 SER A N 1
ATOM 788 C CA . SER A 1 94 ? 6.822 -10.860 -6.994 1.00 93.44 94 SER A CA 1
ATOM 789 C C . SER A 1 94 ? 5.909 -10.891 -8.227 1.00 93.44 94 SER A C 1
ATOM 791 O O . SER A 1 94 ? 4.750 -11.272 -8.112 1.00 93.44 94 SER A O 1
ATOM 793 N N . ARG A 1 95 ? 6.418 -10.508 -9.408 1.00 94.88 95 ARG A N 1
ATOM 794 C CA . ARG A 1 95 ? 5.684 -10.495 -10.688 1.00 94.88 95 ARG A CA 1
ATOM 795 C C . ARG A 1 95 ? 4.424 -9.622 -10.688 1.00 94.88 95 ARG A C 1
ATOM 797 O O . ARG A 1 95 ? 3.457 -9.934 -11.379 1.00 94.88 95 ARG A O 1
ATOM 804 N N . ILE A 1 96 ? 4.444 -8.525 -9.936 1.00 97.31 96 ILE A N 1
ATOM 805 C CA . ILE A 1 96 ? 3.423 -7.479 -10.004 1.00 97.31 96 ILE A CA 1
ATOM 806 C C . ILE A 1 96 ? 4.040 -6.278 -10.715 1.00 97.31 96 ILE A C 1
ATOM 808 O O . ILE A 1 96 ? 5.001 -5.701 -10.213 1.00 97.31 96 ILE A O 1
ATOM 812 N N . TRP A 1 97 ? 3.492 -5.920 -11.878 1.00 94.50 97 TRP A N 1
ATOM 813 C CA . TRP A 1 97 ? 4.099 -4.956 -12.813 1.00 94.50 97 TRP A CA 1
ATOM 814 C C . TRP A 1 97 ? 3.263 -3.680 -12.964 1.00 94.50 97 TRP A C 1
ATOM 816 O O . TRP A 1 97 ? 3.800 -2.602 -13.210 1.00 94.50 97 TRP A O 1
ATOM 826 N N . HIS A 1 98 ? 1.942 -3.786 -12.805 1.00 96.38 98 HIS A N 1
ATOM 827 C CA . HIS A 1 98 ? 1.023 -2.682 -13.044 1.00 96.38 98 HIS A CA 1
ATOM 828 C C . HIS A 1 98 ? 0.826 -1.836 -11.779 1.00 96.38 98 HIS A C 1
ATOM 830 O O . HIS A 1 98 ? 0.509 -2.350 -10.703 1.00 96.38 98 HIS A O 1
ATOM 836 N N . ALA A 1 99 ? 0.985 -0.518 -11.900 1.00 97.56 99 ALA A N 1
ATOM 837 C CA . ALA A 1 99 ? 0.962 0.387 -10.754 1.00 97.56 99 ALA A CA 1
ATOM 838 C C . ALA A 1 99 ? -0.402 0.439 -10.039 1.00 97.56 99 ALA A C 1
ATOM 840 O O . ALA A 1 99 ? -0.446 0.683 -8.828 1.00 97.56 99 ALA A O 1
ATOM 841 N N . ASP A 1 100 ? -1.512 0.196 -10.749 1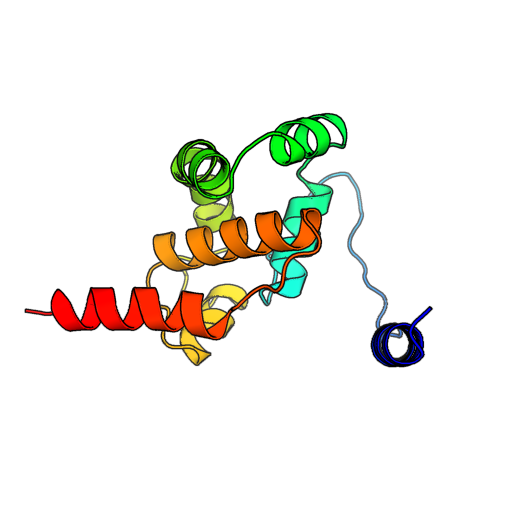.00 97.31 100 ASP A N 1
ATOM 842 C CA . ASP A 1 100 ? -2.833 0.123 -10.111 1.00 97.31 100 ASP A CA 1
ATOM 843 C C . ASP A 1 100 ? -2.919 -1.093 -9.177 1.00 97.31 100 ASP A C 1
ATOM 845 O O . ASP A 1 100 ? -3.363 -0.931 -8.037 1.00 97.31 100 ASP A O 1
ATOM 849 N N . ASP A 1 101 ? -2.379 -2.248 -9.577 1.00 97.62 101 ASP A N 1
ATOM 850 C CA . ASP A 1 101 ? -2.338 -3.471 -8.762 1.00 97.62 101 ASP A CA 1
ATOM 851 C C . ASP A 1 101 ? -1.434 -3.280 -7.547 1.00 97.62 101 ASP A C 1
ATOM 853 O O . ASP A 1 101 ? -1.831 -3.566 -6.418 1.00 97.62 101 ASP A O 1
ATOM 857 N N . MET A 1 102 ? -0.243 -2.701 -7.757 1.00 98.44 102 MET A N 1
ATOM 858 C CA . MET A 1 102 ? 0.675 -2.347 -6.670 1.00 98.44 102 MET A CA 1
ATOM 859 C C . MET A 1 102 ? -0.024 -1.446 -5.648 1.00 98.44 102 MET A C 1
ATOM 861 O O . MET A 1 102 ? 0.009 -1.718 -4.447 1.00 98.44 102 MET A O 1
ATOM 865 N N . SER A 1 103 ? -0.710 -0.394 -6.110 1.00 98.31 103 SER A N 1
ATOM 866 C CA . SER A 1 103 ? -1.447 0.508 -5.222 1.00 98.31 103 SER A CA 1
ATOM 867 C C . SER A 1 103 ? -2.609 -0.196 -4.505 1.00 98.31 103 SER A C 1
ATOM 869 O O . SER A 1 103 ? -2.815 0.038 -3.315 1.00 98.31 103 SER A O 1
ATOM 871 N N . GLY A 1 104 ? -3.315 -1.113 -5.175 1.00 98.12 104 GLY A N 1
ATOM 872 C CA . GLY A 1 104 ? -4.357 -1.948 -4.576 1.00 98.12 104 GLY A CA 1
ATOM 873 C C . GLY A 1 104 ? -3.829 -2.878 -3.480 1.00 98.12 104 GLY A C 1
ATOM 874 O O . GLY A 1 104 ? -4.420 -2.941 -2.401 1.00 98.12 104 GLY A O 1
ATOM 875 N N . ILE A 1 105 ? -2.691 -3.539 -3.706 1.00 98.56 105 ILE A N 1
ATOM 876 C CA . ILE A 1 105 ? -2.044 -4.420 -2.720 1.00 98.56 105 ILE A CA 1
ATOM 877 C C . ILE A 1 105 ? -1.585 -3.628 -1.495 1.00 98.56 105 ILE A C 1
ATOM 879 O O . ILE A 1 105 ? -1.788 -4.067 -0.361 1.00 98.56 105 ILE A O 1
ATOM 883 N N . ILE A 1 106 ? -0.998 -2.442 -1.691 1.00 98.56 106 ILE A N 1
ATOM 884 C CA . ILE A 1 106 ? -0.594 -1.573 -0.578 1.00 98.56 106 ILE A CA 1
ATOM 885 C C . ILE A 1 106 ? -1.810 -1.198 0.271 1.00 98.56 106 ILE A C 1
ATOM 887 O O . ILE A 1 106 ? -1.759 -1.317 1.494 1.00 98.56 106 ILE A O 1
ATOM 891 N N . LEU A 1 107 ? -2.900 -0.754 -0.363 1.00 98.56 107 LEU A N 1
ATOM 892 C CA . LEU A 1 107 ? -4.119 -0.350 0.337 1.00 98.56 107 LEU A CA 1
ATOM 893 C C . LEU A 1 107 ? -4.746 -1.526 1.092 1.00 98.56 107 LEU A C 1
ATOM 895 O O . LEU A 1 107 ? -5.035 -1.400 2.280 1.00 98.56 107 LEU A O 1
ATOM 899 N N . THR A 1 108 ? -4.885 -2.680 0.444 1.00 98.56 108 THR A N 1
ATOM 900 C CA . THR A 1 108 ? -5.413 -3.905 1.068 1.00 98.56 108 THR A CA 1
ATOM 901 C C . THR A 1 108 ? -4.563 -4.311 2.269 1.00 98.56 108 THR A C 1
ATOM 903 O O . THR A 1 108 ? -5.075 -4.587 3.352 1.00 98.56 108 THR A O 1
ATOM 906 N N . SER A 1 109 ? -3.241 -4.262 2.119 1.00 98.50 109 SER A N 1
ATOM 907 C CA . SER A 1 109 ? -2.315 -4.604 3.196 1.00 98.50 109 SER A CA 1
ATOM 908 C C . SER A 1 109 ? -2.357 -3.598 4.348 1.00 98.50 109 SER A C 1
ATOM 910 O O . SER A 1 109 ? -2.272 -4.001 5.505 1.00 98.50 109 SER A O 1
ATOM 912 N N . TYR A 1 110 ? -2.544 -2.305 4.063 1.00 98.38 110 TYR A N 1
ATOM 913 C CA . TYR A 1 110 ? -2.777 -1.291 5.091 1.00 98.38 110 TYR A CA 1
ATOM 914 C C . TYR A 1 110 ? -4.080 -1.549 5.856 1.00 98.38 110 TYR A C 1
ATOM 916 O O . TYR A 1 110 ? -4.075 -1.539 7.086 1.00 98.38 110 TYR A O 1
ATOM 924 N N . TYR A 1 111 ? -5.177 -1.834 5.149 1.00 98.56 111 TYR A N 1
ATOM 925 C CA . TYR A 1 111 ? -6.465 -2.155 5.765 1.00 98.56 111 TYR A CA 1
ATOM 926 C C . TYR A 1 111 ? -6.350 -3.350 6.716 1.00 98.56 111 TYR A C 1
ATOM 928 O O . TYR A 1 111 ? -6.744 -3.254 7.880 1.00 98.56 111 TYR A O 1
ATOM 936 N N . ARG A 1 112 ? -5.748 -4.449 6.247 1.00 98.38 112 ARG A N 1
ATOM 937 C CA . ARG A 1 112 ? -5.540 -5.659 7.054 1.00 98.38 112 ARG A CA 1
ATOM 938 C C . ARG A 1 112 ? -4.623 -5.395 8.242 1.00 98.38 112 ARG A C 1
ATOM 940 O O . ARG A 1 112 ? -4.907 -5.865 9.339 1.00 98.38 112 ARG A O 1
ATOM 947 N N . HIS A 1 113 ? -3.576 -4.587 8.055 1.00 97.62 113 HIS A N 1
ATOM 948 C CA . HIS A 1 113 ? -2.673 -4.186 9.133 1.00 97.62 113 HIS A CA 1
ATOM 949 C C . HIS A 1 113 ? -3.412 -3.482 10.277 1.00 97.62 113 HIS A C 1
ATOM 951 O O . HIS A 1 113 ? -3.221 -3.850 11.432 1.00 97.62 113 HIS A O 1
ATOM 957 N N . ILE A 1 114 ? -4.276 -2.506 9.981 1.00 97.19 114 ILE A N 1
ATOM 958 C CA . ILE A 1 114 ? -4.988 -1.758 11.031 1.00 97.19 114 ILE A CA 1
ATOM 959 C C . ILE A 1 114 ? -6.142 -2.542 11.674 1.00 97.19 114 ILE A C 1
ATOM 961 O O . ILE A 1 114 ? -6.604 -2.140 12.738 1.00 97.19 114 ILE A O 1
ATOM 965 N N . HIS A 1 115 ? -6.581 -3.642 11.055 1.00 97.50 115 HIS A N 1
ATOM 966 C CA . HIS A 1 115 ? -7.574 -4.579 11.596 1.00 97.50 115 HIS A CA 1
ATOM 967 C C . HIS A 1 115 ? -6.946 -5.809 12.271 1.00 97.50 115 HIS A C 1
ATOM 969 O O . HIS A 1 115 ? -7.665 -6.748 12.606 1.00 97.50 115 HIS A O 1
ATOM 975 N N . ASP A 1 116 ? -5.619 -5.837 12.445 1.00 97.12 116 ASP A N 1
ATOM 976 C CA . ASP A 1 116 ? -4.883 -6.988 12.986 1.00 97.12 116 ASP A CA 1
ATOM 977 C C . ASP A 1 116 ? -5.152 -8.308 12.225 1.00 97.12 116 ASP A C 1
ATOM 979 O O . ASP A 1 116 ? -5.119 -9.405 12.790 1.00 97.12 116 ASP A O 1
ATOM 983 N N . GLN A 1 117 ? -5.406 -8.213 10.918 1.00 96.75 117 GLN A N 1
ATOM 984 C CA . GLN A 1 117 ? -5.658 -9.348 10.033 1.00 96.75 117 GLN A CA 1
ATOM 985 C C . GLN A 1 117 ? -4.360 -9.831 9.363 1.00 96.75 117 GLN A C 1
ATOM 987 O O . GLN A 1 117 ? -3.457 -9.032 9.086 1.00 96.75 117 GLN A O 1
ATOM 992 N N . PRO A 1 118 ? -4.237 -11.137 9.056 1.00 96.56 118 PRO A N 1
ATOM 993 C CA . PRO A 1 118 ? -3.117 -11.635 8.268 1.00 96.56 118 PRO A CA 1
ATOM 994 C C . PRO A 1 118 ? -3.121 -10.984 6.881 1.00 96.56 118 PRO A C 1
ATOM 996 O O . PRO A 1 118 ? -4.158 -10.892 6.233 1.00 96.56 118 PRO A O 1
ATOM 999 N N . LEU A 1 119 ? -1.949 -10.570 6.390 1.00 94.69 119 LEU A N 1
ATOM 1000 C CA . LEU A 1 119 ? -1.863 -9.901 5.088 1.00 94.69 119 LEU A CA 1
ATOM 1001 C C . LEU A 1 119 ? -2.279 -10.814 3.929 1.00 94.69 119 LEU A C 1
ATOM 1003 O O . LEU A 1 119 ? -2.783 -10.308 2.934 1.00 94.69 119 LEU A O 1
ATOM 1007 N N . MET A 1 120 ? -2.063 -12.131 4.033 1.00 95.88 120 MET A N 1
ATOM 1008 C CA . MET A 1 120 ? -2.273 -13.101 2.941 1.00 95.88 120 MET A CA 1
ATOM 1009 C C . MET A 1 120 ? -1.636 -12.619 1.624 1.00 95.88 120 MET A C 1
ATOM 1011 O O . MET A 1 120 ? -2.261 -12.604 0.569 1.00 95.88 120 MET A O 1
ATOM 1015 N N . LEU A 1 121 ? -0.394 -12.128 1.708 1.00 94.38 121 LEU A N 1
ATOM 1016 C CA . LEU A 1 121 ? 0.262 -11.411 0.611 1.00 94.38 121 LEU A CA 1
ATOM 1017 C C . LEU A 1 121 ? 0.457 -12.285 -0.637 1.00 94.38 121 LEU A C 1
ATOM 1019 O O . LEU A 1 121 ? 0.317 -11.792 -1.749 1.00 94.38 121 LEU A O 1
ATOM 1023 N N . LYS A 1 122 ? 0.734 -13.581 -0.445 1.00 94.81 122 LYS A N 1
ATOM 1024 C CA . LYS A 1 122 ? 0.833 -14.544 -1.545 1.00 94.81 122 LYS A CA 1
ATOM 1025 C C . LYS A 1 122 ? -0.477 -14.607 -2.333 1.00 94.81 122 LYS A C 1
ATOM 1027 O O . LYS A 1 122 ? -0.448 -14.426 -3.539 1.00 94.81 122 LYS A O 1
ATOM 1032 N N . ASP A 1 123 ? -1.604 -14.758 -1.646 1.00 95.12 123 ASP A N 1
ATOM 1033 C CA . ASP A 1 123 ? -2.924 -14.833 -2.280 1.00 95.12 123 ASP A CA 1
ATOM 1034 C C . ASP A 1 123 ? -3.277 -13.530 -3.009 1.00 95.12 123 ASP A C 1
ATOM 1036 O O . ASP A 1 123 ? -3.852 -13.561 -4.094 1.00 95.12 123 ASP A O 1
ATOM 1040 N N . GLN A 1 124 ? -2.894 -12.376 -2.443 1.00 96.25 124 GLN A N 1
ATOM 1041 C CA . GLN A 1 124 ? -3.044 -11.091 -3.131 1.00 96.25 124 GLN A CA 1
ATOM 1042 C C . GLN A 1 124 ? -2.259 -11.075 -4.451 1.00 96.25 124 GLN A C 1
ATOM 1044 O O . GLN A 1 124 ? -2.799 -10.654 -5.469 1.00 96.25 124 GLN A O 1
ATOM 1049 N N . PHE A 1 125 ? -1.001 -11.527 -4.449 1.00 96.44 125 PHE A N 1
ATOM 1050 C CA . PHE A 1 125 ? -0.177 -11.575 -5.659 1.00 96.44 125 PHE A CA 1
ATOM 1051 C C . PHE A 1 125 ? -0.711 -12.572 -6.684 1.00 96.44 125 PHE A C 1
ATOM 1053 O O . PHE A 1 125 ? -0.864 -12.217 -7.852 1.00 96.44 125 PHE A O 1
ATOM 1060 N N . ASP A 1 126 ? -1.031 -13.788 -6.243 1.00 95.06 126 ASP A N 1
ATOM 1061 C CA . ASP A 1 126 ? -1.538 -14.854 -7.104 1.00 95.06 126 ASP A CA 1
ATOM 1062 C C . ASP A 1 126 ? -2.821 -14.414 -7.818 1.00 95.06 126 ASP A C 1
ATOM 1064 O O . ASP A 1 126 ? -2.944 -14.620 -9.022 1.00 95.06 126 ASP A O 1
ATOM 1068 N N . GLY A 1 127 ? -3.725 -13.707 -7.128 1.00 94.12 127 GLY A N 1
ATOM 1069 C CA . GLY A 1 127 ? -4.950 -13.179 -7.733 1.00 94.12 127 GLY A CA 1
ATOM 1070 C C . GLY A 1 127 ? -4.696 -12.255 -8.932 1.00 94.12 127 GLY A C 1
ATOM 1071 O O . GLY A 1 127 ? -5.348 -12.397 -9.968 1.00 94.12 127 GLY A O 1
ATOM 1072 N N . TYR A 1 128 ? -3.719 -11.346 -8.836 1.00 94.38 128 TYR A N 1
ATOM 1073 C CA . TYR A 1 128 ? -3.350 -10.476 -9.960 1.00 94.38 128 TYR A CA 1
ATOM 1074 C C . TYR A 1 128 ? -2.584 -11.232 -11.050 1.00 94.38 128 TYR A C 1
ATOM 1076 O O . TYR A 1 128 ? -2.841 -11.020 -12.233 1.00 94.38 128 TYR A O 1
ATOM 1084 N N . ILE A 1 129 ? -1.675 -12.138 -10.678 1.00 94.06 129 ILE A N 1
ATOM 1085 C CA . ILE A 1 129 ? -0.927 -12.958 -11.643 1.00 94.06 129 ILE A CA 1
ATOM 1086 C C . ILE A 1 129 ? -1.893 -13.804 -12.481 1.00 94.06 129 ILE A C 1
ATOM 1088 O O . ILE A 1 129 ? -1.785 -13.825 -13.706 1.00 94.06 129 ILE A O 1
ATOM 1092 N N . GLU A 1 130 ? -2.863 -14.462 -11.847 1.00 94.69 130 GLU A N 1
ATOM 1093 C CA . GLU A 1 130 ? -3.894 -15.243 -12.532 1.00 94.69 130 GLU A CA 1
ATOM 1094 C C . GLU A 1 130 ? -4.796 -14.373 -13.408 1.00 94.69 130 GLU A C 1
ATOM 1096 O O . GLU A 1 130 ? -5.141 -14.776 -14.521 1.00 94.69 130 GLU A O 1
ATOM 1101 N N . TYR A 1 131 ? -5.181 -13.187 -12.926 1.00 93.25 131 TYR A N 1
ATOM 1102 C CA . TYR A 1 131 ? -5.973 -12.239 -13.704 1.00 93.25 131 TYR A CA 1
ATOM 1103 C C . TYR A 1 131 ? -5.253 -11.857 -15.002 1.00 93.25 131 TYR A C 1
ATOM 1105 O O . TYR A 1 131 ? -5.827 -11.991 -16.082 1.00 93.25 131 TYR A O 1
ATOM 1113 N N . TRP A 1 132 ? -3.987 -11.445 -14.925 1.00 92.50 132 TRP A N 1
ATOM 1114 C CA . TRP A 1 132 ? -3.222 -11.071 -16.114 1.00 92.50 132 TRP A CA 1
ATOM 1115 C C . TRP A 1 132 ? -2.905 -12.266 -17.011 1.00 92.50 132 TRP A C 1
ATOM 1117 O O . TRP A 1 132 ? -2.964 -12.122 -18.225 1.00 92.50 132 TRP A O 1
ATOM 1127 N N . ALA A 1 133 ? -2.661 -13.456 -16.457 1.00 92.56 133 ALA A N 1
ATOM 1128 C CA . ALA A 1 133 ? -2.460 -14.666 -17.255 1.00 92.56 133 ALA A CA 1
ATOM 1129 C C . ALA A 1 133 ? -3.698 -15.038 -18.092 1.00 92.56 133 ALA A C 1
ATOM 1131 O O . ALA A 1 133 ? -3.557 -15.516 -19.211 1.00 92.56 133 ALA A O 1
ATOM 1132 N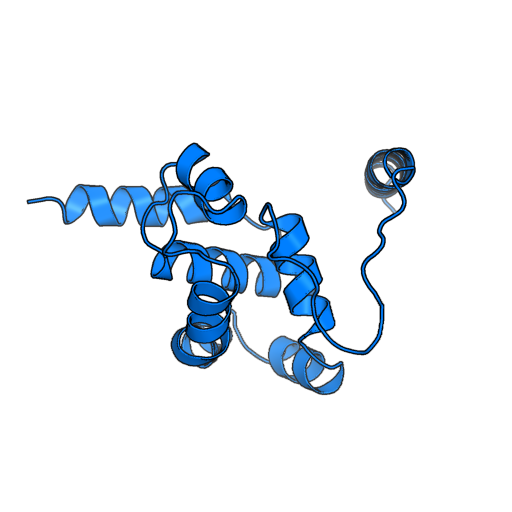 N . LYS A 1 134 ? -4.910 -14.803 -17.570 1.00 93.31 134 LYS A N 1
ATOM 1133 C CA . LYS A 1 134 ? -6.171 -15.055 -18.292 1.00 93.31 134 LYS A CA 1
ATOM 1134 C C . LYS A 1 134 ? -6.491 -13.994 -19.347 1.00 93.31 134 LYS A C 1
ATOM 1136 O O . LYS A 1 134 ? -7.211 -14.293 -20.292 1.00 93.31 134 LYS A O 1
ATOM 1141 N N . ASN A 1 135 ? -6.006 -12.766 -19.160 1.00 89.75 135 ASN A N 1
ATOM 1142 C CA . ASN A 1 135 ? -6.298 -11.622 -20.032 1.00 89.75 135 ASN A CA 1
ATOM 1143 C C . ASN A 1 135 ? -5.139 -11.262 -20.981 1.00 89.75 135 ASN A C 1
ATOM 1145 O O . ASN A 1 135 ? -5.273 -10.337 -21.780 1.00 89.75 135 ASN A O 1
ATOM 1149 N N . ALA A 1 136 ? -4.012 -11.973 -20.903 1.00 80.06 136 ALA A N 1
ATOM 1150 C CA . ALA A 1 136 ? -2.942 -11.916 -21.888 1.00 80.06 136 ALA A CA 1
ATOM 1151 C C . ALA A 1 136 ? -3.383 -12.692 -23.142 1.00 80.06 136 ALA A C 1
ATOM 1153 O O . ALA A 1 136 ? -3.292 -13.918 -23.179 1.00 80.06 136 ALA A O 1
ATOM 1154 N N . LEU A 1 137 ? -3.936 -11.963 -24.117 1.00 50.44 137 LEU A N 1
ATOM 1155 C CA . LEU A 1 137 ? -4.205 -12.439 -25.480 1.00 50.44 137 LEU A CA 1
ATOM 1156 C C . LEU A 1 137 ? -2.906 -12.573 -26.281 1.00 50.44 137 LEU A C 1
ATOM 1158 O O . LEU A 1 137 ? -2.063 -11.652 -26.176 1.00 50.44 137 LEU A O 1
#

Organism: NCBI:txid412755

Foldseek 3Di:
DDPVVVVVVVVVVVPPPDDDPQDDDPDRPAAAQELVSLLVVVVVVQDPVNLVVLVVDDLVRQCVVCLVPVLVVNLVRRVCVPCPGNHVVRVVVLVDHDSSLSSSLSSSQSSCVSVVHDSVSNVSSVVVVVVVVVVVD